Protein AF-A0AAP8F2Q0-F1 (afdb_monomer)

Foldseek 3Di:
DDQDDPVLVVLLVVLVVVLVVLVVVCVVPVDCVSVVVSVVSVVVSVVVCVVVVPDPVNVCCVPVVVVVD

Mean predicted aligned error: 7.76 Å

Solvent-accessible surface area (backbone atoms only — not comparable to full-atom values): 3949 Å² total; per-residue (Å²): 131,83,82,80,49,73,69,57,56,52,49,53,51,49,43,53,52,51,28,50,51,29,47,51,50,21,71,74,68,66,47,69,64,29,52,54,52,21,52,50,42,50,52,53,42,51,53,50,42,55,75,71,66,68,41,74,69,53,53,48,50,62,62,57,54,63,77,75,112

Structure (mmCIF, N/CA/C/O backbone):
data_AF-A0AAP8F2Q0-F1
#
_entry.id   AF-A0AAP8F2Q0-F1
#
loop_
_atom_site.group_PDB
_atom_site.id
_atom_site.type_symbol
_atom_site.label_atom_id
_atom_site.label_alt_id
_atom_site.label_comp_id
_atom_site.label_asym_id
_atom_site.label_entity_id
_atom_site.label_seq_id
_atom_site.pdbx_PDB_ins_code
_atom_site.Cartn_x
_atom_site.Cartn_y
_atom_site.Cartn_z
_atom_site.occupancy
_atom_site.B_iso_or_equiv
_atom_site.auth_seq_id
_atom_site.auth_comp_id
_atom_site.auth_asym_id
_atom_site.auth_atom_id
_atom_site.pdbx_PDB_model_num
ATOM 1 N N . MET A 1 1 ? 11.876 -3.547 -22.153 1.00 48.69 1 MET A N 1
ATOM 2 C CA . MET A 1 1 ? 11.446 -3.216 -20.777 1.00 48.69 1 MET A CA 1
ATOM 3 C C . MET A 1 1 ? 10.630 -1.935 -20.847 1.00 48.69 1 MET A C 1
ATOM 5 O O . MET A 1 1 ? 11.012 -1.067 -21.620 1.00 48.69 1 MET A O 1
ATOM 9 N N . LYS A 1 2 ? 9.480 -1.841 -20.163 1.00 51.22 2 LYS A N 1
ATOM 10 C CA . LYS A 1 2 ? 8.709 -0.585 -20.129 1.00 51.22 2 LYS A CA 1
ATOM 11 C C . LYS A 1 2 ? 9.429 0.384 -19.198 1.00 51.22 2 LYS A C 1
ATOM 13 O O . LYS A 1 2 ? 9.765 -0.000 -18.082 1.00 51.22 2 LYS A O 1
ATOM 18 N N . GLU A 1 3 ? 9.694 1.593 -19.677 1.00 54.72 3 GLU A N 1
ATOM 19 C CA . GLU A 1 3 ? 10.241 2.655 -18.840 1.00 54.72 3 GLU A CA 1
ATOM 20 C C . GLU A 1 3 ? 9.269 2.950 -17.703 1.00 54.72 3 GLU A C 1
ATOM 22 O O . GLU A 1 3 ? 8.059 3.084 -17.896 1.00 54.72 3 GLU A O 1
ATOM 27 N N . LEU A 1 4 ? 9.820 2.993 -16.499 1.00 60.94 4 LEU A N 1
ATOM 28 C CA . LEU A 1 4 ? 9.077 3.263 -15.289 1.00 60.94 4 LEU A CA 1
ATOM 29 C C . LEU A 1 4 ? 8.841 4.772 -15.229 1.00 60.94 4 LEU A C 1
ATOM 31 O O . LEU A 1 4 ? 9.784 5.549 -15.073 1.00 60.94 4 LEU A O 1
ATOM 35 N N . HIS A 1 5 ? 7.600 5.211 -15.422 1.00 69.19 5 HIS A N 1
ATOM 36 C CA . HIS A 1 5 ? 7.300 6.637 -15.433 1.00 69.19 5 HIS A CA 1
ATOM 37 C C . HIS A 1 5 ? 7.140 7.156 -13.999 1.00 69.19 5 HIS A C 1
ATOM 39 O O . HIS A 1 5 ? 6.601 6.471 -13.132 1.00 69.19 5 HIS A O 1
ATOM 45 N N . LEU A 1 6 ? 7.507 8.421 -13.757 1.00 74.25 6 LEU A N 1
ATOM 46 C CA . LEU A 1 6 ? 7.332 9.094 -12.456 1.00 74.25 6 LEU A CA 1
ATOM 47 C C . LEU A 1 6 ? 5.911 8.947 -11.881 1.00 74.25 6 LEU A C 1
ATOM 49 O O . LEU A 1 6 ? 5.735 8.801 -10.674 1.00 74.25 6 LEU A O 1
ATOM 53 N N . LYS A 1 7 ? 4.892 8.934 -12.749 1.00 76.00 7 LYS A N 1
ATOM 54 C CA . LYS A 1 7 ? 3.486 8.718 -12.373 1.00 76.00 7 LYS A CA 1
ATOM 55 C C . LYS A 1 7 ? 3.250 7.381 -11.651 1.00 76.00 7 LYS A C 1
ATOM 57 O O . LYS A 1 7 ? 2.420 7.323 -10.750 1.00 76.00 7 LYS A O 1
ATOM 62 N N . ASP A 1 8 ? 3.991 6.334 -12.012 1.00 74.75 8 ASP A N 1
ATOM 63 C CA . ASP A 1 8 ? 3.839 4.989 -11.451 1.00 74.75 8 ASP A CA 1
ATOM 64 C C . ASP A 1 8 ? 4.478 4.921 -10.053 1.00 74.75 8 ASP A C 1
ATOM 66 O O . ASP A 1 8 ? 3.937 4.293 -9.141 1.00 74.75 8 ASP A O 1
ATOM 70 N N . LEU A 1 9 ? 5.566 5.673 -9.844 1.00 76.69 9 LEU A N 1
ATOM 71 C CA . LEU A 1 9 ? 6.191 5.867 -8.534 1.00 76.69 9 LEU A CA 1
ATOM 72 C C . LEU A 1 9 ? 5.260 6.627 -7.573 1.00 76.69 9 LEU A C 1
ATOM 74 O O . LEU A 1 9 ? 5.068 6.221 -6.425 1.00 76.69 9 LEU A O 1
ATOM 78 N N . PHE A 1 10 ? 4.620 7.699 -8.054 1.00 81.50 10 PHE A N 1
ATOM 79 C CA . PHE A 1 10 ? 3.617 8.431 -7.276 1.00 81.50 10 PHE A CA 1
ATOM 80 C C . PHE A 1 10 ? 2.400 7.564 -6.937 1.00 81.50 10 PHE A C 1
ATOM 82 O O . PHE A 1 10 ? 1.890 7.648 -5.820 1.00 81.50 10 PHE A O 1
ATOM 89 N N . ALA A 1 11 ? 1.963 6.695 -7.853 1.00 82.94 11 ALA A N 1
ATOM 90 C CA . ALA A 1 11 ? 0.894 5.738 -7.585 1.00 82.94 11 ALA A CA 1
ATOM 91 C C . ALA A 1 11 ? 1.291 4.726 -6.492 1.00 82.94 11 ALA A C 1
ATOM 93 O O . ALA A 1 11 ? 0.494 4.466 -5.589 1.00 82.94 11 ALA A O 1
ATOM 94 N N . MET A 1 12 ? 2.530 4.217 -6.513 1.00 82.06 12 MET A N 1
ATOM 95 C CA . MET A 1 12 ? 3.077 3.356 -5.452 1.00 82.06 12 MET A CA 1
ATOM 96 C C . MET A 1 12 ? 3.039 4.014 -4.080 1.00 82.06 12 MET A C 1
ATOM 98 O O . MET A 1 12 ? 2.491 3.455 -3.126 1.00 82.06 12 MET A O 1
ATOM 102 N N . ILE A 1 13 ? 3.584 5.223 -3.994 1.00 87.31 13 ILE A N 1
ATOM 103 C CA . ILE A 1 13 ? 3.623 5.987 -2.749 1.00 87.31 13 ILE A CA 1
ATOM 104 C C . ILE A 1 13 ? 2.195 6.302 -2.281 1.00 87.31 13 ILE A C 1
ATOM 106 O O . ILE A 1 13 ? 1.884 6.135 -1.103 1.00 87.31 13 ILE A O 1
ATOM 110 N N . GLY A 1 14 ? 1.297 6.681 -3.194 1.00 88.88 14 GLY A N 1
ATOM 111 C CA . GLY A 1 14 ? -0.100 6.983 -2.885 1.00 88.88 14 GLY A CA 1
ATOM 112 C C . GLY A 1 14 ? -0.857 5.802 -2.274 1.00 88.88 14 GLY A C 1
ATOM 113 O O . GLY A 1 14 ? -1.564 5.970 -1.279 1.00 88.88 14 GLY A O 1
ATOM 114 N N . VAL A 1 15 ? -0.669 4.593 -2.810 1.00 89.38 15 VAL A N 1
ATOM 115 C CA . VAL A 1 15 ? -1.273 3.367 -2.262 1.00 89.38 15 VAL A CA 1
ATOM 116 C C . VAL A 1 15 ? -0.748 3.068 -0.855 1.00 89.38 15 VAL A C 1
ATOM 118 O O . VAL A 1 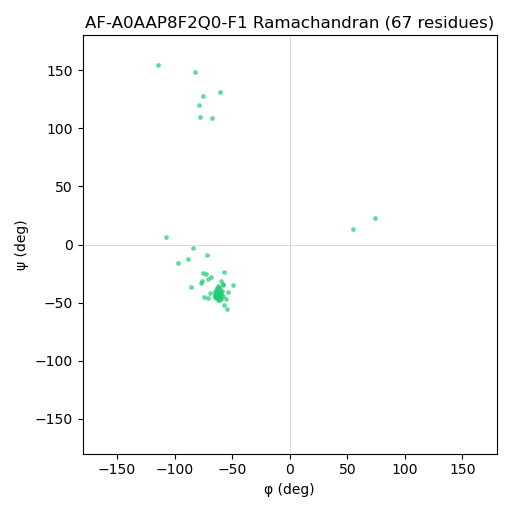15 ? -1.540 2.771 0.042 1.00 89.38 15 VAL A O 1
ATOM 121 N N . LEU A 1 16 ? 0.567 3.179 -0.636 1.00 86.94 16 LEU A N 1
ATOM 122 C CA . LEU A 1 16 ? 1.179 2.954 0.678 1.00 86.94 16 LEU A CA 1
ATOM 123 C C . LEU A 1 16 ? 0.690 3.974 1.714 1.00 86.94 16 LEU A C 1
ATOM 125 O O . LEU A 1 16 ? 0.306 3.596 2.821 1.00 86.94 16 LEU A O 1
ATOM 129 N N . LEU A 1 17 ? 0.626 5.256 1.345 1.00 91.69 17 LEU A N 1
ATOM 130 C CA . LEU A 1 17 ? 0.093 6.311 2.206 1.00 91.69 17 LEU A CA 1
ATOM 131 C C . LEU A 1 17 ? -1.385 6.077 2.539 1.00 91.69 17 LEU A C 1
ATOM 133 O O . LEU A 1 17 ? -1.779 6.221 3.696 1.00 91.69 17 LEU A O 1
ATOM 137 N N . SER A 1 18 ? -2.195 5.657 1.564 1.00 89.94 18 SER A N 1
ATOM 138 C CA . SER A 1 18 ? -3.603 5.320 1.792 1.00 89.94 18 SER A CA 1
ATOM 139 C C . SER A 1 18 ? -3.752 4.166 2.791 1.00 89.94 18 SER A C 1
ATOM 141 O O . SER A 1 18 ? -4.515 4.275 3.753 1.00 89.94 18 SER A O 1
ATOM 143 N N . ALA A 1 19 ? -2.960 3.098 2.649 1.00 89.31 19 ALA A N 1
ATOM 144 C CA . ALA A 1 19 ? -2.956 1.979 3.592 1.00 89.31 19 ALA A CA 1
ATOM 145 C C . ALA A 1 19 ? -2.581 2.417 5.022 1.00 89.31 19 ALA A C 1
ATOM 147 O O . ALA A 1 19 ? -3.236 2.003 5.982 1.00 89.31 19 ALA A O 1
ATOM 148 N N . ILE A 1 20 ? -1.587 3.302 5.173 1.00 90.75 20 ILE A N 1
ATOM 149 C CA . ILE A 1 20 ? -1.184 3.875 6.470 1.00 90.75 20 ILE A CA 1
ATOM 150 C C . ILE A 1 20 ? -2.320 4.698 7.088 1.00 90.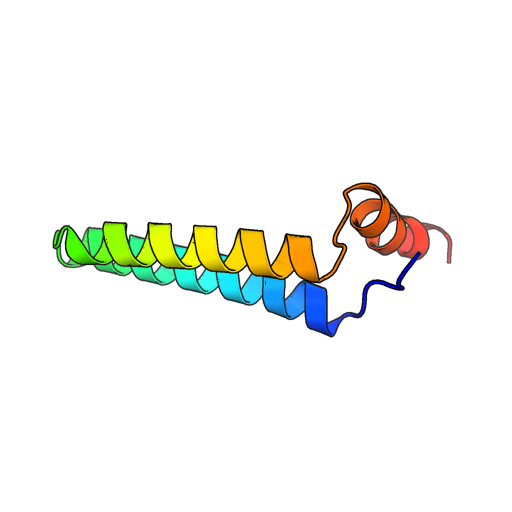75 20 ILE A C 1
ATOM 152 O O . ILE A 1 20 ? -2.572 4.591 8.290 1.00 90.75 20 ILE A O 1
ATOM 156 N N . VAL A 1 21 ? -3.035 5.493 6.287 1.00 93.06 21 VAL A N 1
ATOM 157 C CA . VAL A 1 21 ? -4.188 6.280 6.753 1.00 93.06 21 VAL A CA 1
ATOM 158 C C . VAL A 1 21 ? -5.278 5.362 7.306 1.00 93.06 21 VAL A C 1
ATOM 160 O O . VAL A 1 21 ? -5.762 5.595 8.416 1.00 93.06 21 VAL A O 1
ATOM 163 N N . TRP A 1 22 ? -5.617 4.277 6.606 1.00 90.44 22 TRP A N 1
ATOM 164 C CA . TRP A 1 22 ? -6.598 3.299 7.091 1.00 90.44 22 TRP A CA 1
ATOM 165 C C . TRP A 1 22 ? -6.154 2.603 8.380 1.00 90.44 22 TRP A C 1
ATOM 167 O O . TRP A 1 22 ? -6.955 2.432 9.301 1.00 90.44 22 TRP A O 1
ATOM 177 N N . LEU A 1 23 ? -4.867 2.275 8.493 1.00 88.56 23 LEU A N 1
ATOM 178 C CA . LEU A 1 23 ? -4.275 1.738 9.719 1.00 88.56 23 LEU A CA 1
ATOM 179 C C . LEU A 1 23 ? -4.363 2.739 10.879 1.00 88.56 23 LEU A C 1
ATOM 181 O O . LEU A 1 23 ? -4.743 2.367 11.990 1.00 88.56 23 LEU A O 1
ATOM 185 N N . ARG A 1 24 ? -4.100 4.025 10.632 1.00 90.69 24 ARG A N 1
ATOM 186 C CA . ARG A 1 24 ? -4.262 5.088 11.634 1.00 90.69 24 ARG A CA 1
ATOM 187 C C . ARG A 1 24 ? -5.717 5.208 12.092 1.00 90.69 24 ARG A C 1
ATOM 189 O O . ARG A 1 24 ? -5.969 5.237 13.295 1.00 90.69 24 ARG A O 1
ATOM 196 N N . PHE A 1 25 ? -6.674 5.193 11.163 1.00 89.44 25 PHE A N 1
ATOM 197 C CA . PHE A 1 25 ? -8.104 5.189 11.490 1.00 89.44 25 PHE A CA 1
ATOM 198 C C . PHE A 1 25 ? -8.521 3.955 12.295 1.00 89.44 25 PHE A C 1
ATOM 200 O O . PHE A 1 25 ? -9.336 4.076 13.217 1.00 89.44 25 PHE A O 1
ATOM 207 N N . TYR A 1 26 ? -7.940 2.787 12.007 1.00 89.94 26 TYR A N 1
ATOM 208 C CA . TYR A 1 26 ? -8.126 1.594 12.828 1.00 89.94 26 TYR A CA 1
ATOM 209 C C . TYR A 1 26 ? -7.654 1.822 14.268 1.00 89.94 26 TYR A C 1
ATOM 211 O O . TYR A 1 26 ? -8.395 1.515 15.201 1.00 89.94 26 TYR A O 1
ATOM 219 N N . PHE A 1 27 ? -6.465 2.393 14.480 1.00 88.00 27 PHE A N 1
ATOM 220 C CA . PHE A 1 27 ? -5.966 2.635 15.836 1.00 88.00 27 PHE A CA 1
ATOM 221 C C . PHE A 1 27 ? -6.846 3.606 16.630 1.00 88.00 27 PHE A C 1
ATOM 223 O O . PHE A 1 27 ? -7.034 3.384 17.827 1.00 88.00 27 PHE A O 1
ATOM 230 N N . THR A 1 28 ? -7.424 4.618 15.976 1.00 90.12 28 THR A N 1
ATOM 231 C CA . THR A 1 28 ? -8.316 5.600 16.615 1.00 90.12 28 THR A CA 1
ATOM 232 C C . THR A 1 28 ? -9.700 5.034 16.930 1.00 90.12 28 THR A C 1
ATOM 234 O O . THR A 1 28 ? -10.217 5.242 18.020 1.00 90.12 28 THR A O 1
ATOM 237 N N . THR A 1 29 ? -10.322 4.318 15.993 1.00 87.94 29 THR A N 1
ATOM 238 C CA . THR A 1 29 ? -11.725 3.878 16.128 1.00 87.94 29 THR A CA 1
ATOM 239 C C . THR A 1 29 ? -11.881 2.444 16.633 1.00 87.94 29 THR A C 1
ATOM 241 O O . THR A 1 29 ? -12.985 2.045 16.999 1.00 87.94 29 THR A O 1
ATOM 244 N N . LYS A 1 30 ? -10.805 1.645 16.594 1.00 85.44 30 LYS A N 1
ATOM 245 C CA . LYS A 1 30 ? -10.757 0.201 16.895 1.00 85.44 30 LYS A CA 1
ATOM 246 C C . LYS A 1 30 ? -11.741 -0.658 16.086 1.00 85.44 30 LYS A C 1
ATOM 248 O O . LYS A 1 30 ? -11.937 -1.835 16.390 1.00 85.44 30 LYS A O 1
ATOM 253 N N . LYS A 1 31 ? -12.342 -0.117 15.018 1.00 88.38 31 LYS A N 1
ATOM 254 C CA . LYS A 1 31 ? -13.260 -0.869 14.154 1.00 88.38 31 LYS A CA 1
ATOM 255 C C . LYS A 1 31 ? -12.471 -1.759 13.196 1.00 88.38 31 LYS A C 1
ATOM 257 O O . LYS A 1 31 ? -11.731 -1.266 12.348 1.00 88.38 31 LYS A O 1
ATOM 262 N N . LYS A 1 32 ? -12.700 -3.073 13.274 1.00 85.06 32 LYS A N 1
ATOM 263 C CA . LYS A 1 32 ? -12.030 -4.093 12.441 1.00 85.06 32 LYS A CA 1
ATOM 264 C C . LYS A 1 32 ? -12.193 -3.871 10.929 1.00 85.06 32 LYS A C 1
ATOM 266 O O . LYS A 1 32 ? -11.342 -4.308 10.163 1.00 85.06 32 LYS A O 1
ATOM 271 N N . ILE A 1 33 ? -13.237 -3.152 10.504 1.00 91.06 33 ILE A N 1
ATOM 272 C CA . ILE A 1 33 ? -13.479 -2.834 9.088 1.00 91.06 33 I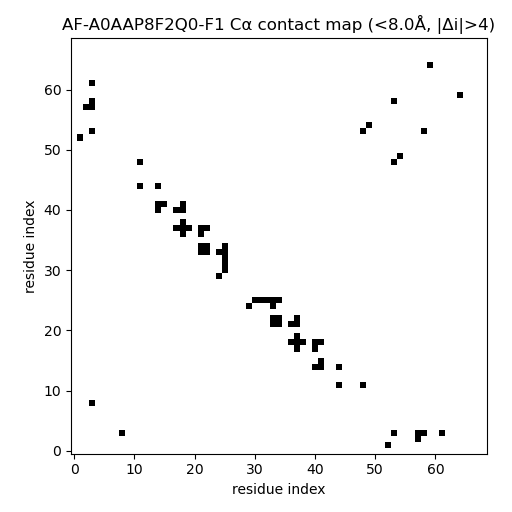LE A CA 1
ATOM 273 C C . ILE A 1 33 ? -12.308 -2.079 8.444 1.00 91.06 33 ILE A C 1
ATOM 275 O O . ILE A 1 33 ? -11.977 -2.338 7.292 1.00 91.06 33 ILE A O 1
ATOM 279 N N . PHE A 1 34 ? -11.618 -1.216 9.196 1.00 88.62 34 PHE A N 1
ATOM 280 C CA . PHE A 1 34 ? -10.494 -0.439 8.675 1.00 88.62 34 PHE A CA 1
ATOM 281 C C . PHE A 1 34 ? -9.250 -1.293 8.410 1.00 88.62 34 PHE A C 1
ATOM 283 O O . PHE A 1 34 ? -8.519 -1.008 7.467 1.00 88.62 34 PHE A O 1
ATOM 290 N N . ILE A 1 35 ? -9.048 -2.383 9.164 1.00 88.12 35 ILE A N 1
ATOM 291 C CA . ILE A 1 35 ? -8.023 -3.385 8.826 1.00 88.12 35 ILE A CA 1
ATOM 292 C C . ILE A 1 35 ? -8.378 -4.062 7.502 1.00 88.12 35 ILE A C 1
ATOM 294 O O . ILE A 1 35 ? -7.515 -4.204 6.641 1.00 88.12 35 ILE A O 1
ATOM 298 N N . GLY A 1 36 ? -9.646 -4.447 7.319 1.00 88.38 36 GLY A N 1
ATOM 299 C CA . GLY A 1 36 ? -10.109 -5.058 6.071 1.00 88.38 36 GLY A CA 1
ATOM 300 C C . GLY A 1 36 ? -9.872 -4.152 4.861 1.00 88.38 36 GLY A C 1
ATOM 301 O O . GLY A 1 36 ? -9.335 -4.599 3.851 1.00 88.38 36 GLY A O 1
ATOM 302 N N . ILE A 1 37 ? -10.187 -2.860 4.993 1.00 90.94 37 ILE A N 1
ATOM 303 C CA . ILE A 1 37 ? -9.946 -1.856 3.946 1.00 90.94 37 ILE A CA 1
ATOM 304 C C . ILE A 1 37 ? -8.443 -1.672 3.689 1.00 90.94 37 ILE A C 1
ATOM 306 O O . ILE A 1 37 ? -8.031 -1.610 2.531 1.00 90.94 37 ILE A O 1
ATOM 310 N N . ALA A 1 38 ? -7.609 -1.641 4.734 1.00 88.81 38 ALA A N 1
ATOM 311 C CA . ALA A 1 38 ? -6.157 -1.547 4.584 1.00 88.81 38 ALA A CA 1
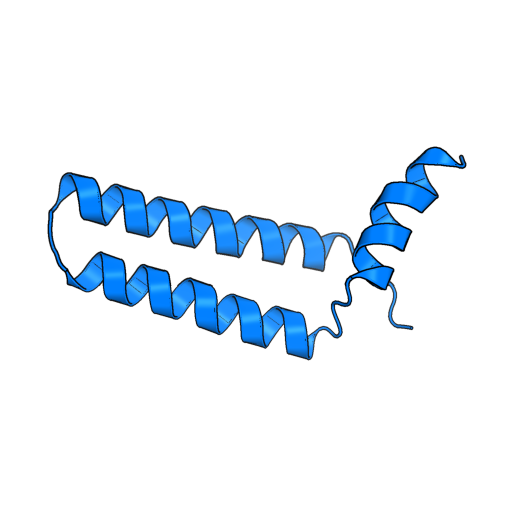ATOM 312 C C . ALA A 1 38 ? -5.586 -2.745 3.805 1.00 88.81 38 ALA A C 1
ATOM 314 O O . ALA A 1 38 ? -4.823 -2.552 2.860 1.00 88.81 38 ALA A O 1
ATOM 315 N N . ILE A 1 39 ? -6.010 -3.971 4.135 1.00 90.75 39 ILE A N 1
ATOM 316 C CA . ILE A 1 39 ? -5.601 -5.189 3.418 1.00 90.75 39 ILE A CA 1
ATOM 317 C C . ILE A 1 39 ? -6.054 -5.131 1.955 1.00 90.75 39 ILE A C 1
ATOM 319 O O . ILE A 1 39 ? -5.243 -5.357 1.059 1.00 90.75 39 ILE A O 1
ATOM 323 N N . LEU A 1 40 ? -7.317 -4.774 1.697 1.00 92.44 40 LEU A N 1
ATOM 324 C CA . LEU A 1 40 ? -7.843 -4.635 0.334 1.00 92.44 40 LEU A CA 1
ATOM 325 C C . LEU A 1 40 ? -7.055 -3.607 -0.485 1.00 92.44 40 LEU A C 1
ATOM 327 O O . LEU A 1 40 ? -6.751 -3.854 -1.649 1.00 92.44 40 LEU A O 1
ATOM 331 N N . THR A 1 41 ? -6.677 -2.489 0.135 1.00 92.44 41 THR A N 1
ATOM 332 C CA . THR A 1 41 ? -5.880 -1.432 -0.501 1.00 92.44 41 THR A CA 1
ATOM 333 C C . THR A 1 41 ? -4.495 -1.944 -0.896 1.00 92.44 41 THR A C 1
ATOM 335 O O . THR A 1 41 ? -4.055 -1.723 -2.023 1.00 92.44 41 THR A O 1
ATOM 338 N N . VAL A 1 42 ? -3.823 -2.683 -0.007 1.00 89.69 42 VAL A N 1
ATOM 339 C CA . VAL A 1 42 ? -2.502 -3.271 -0.283 1.00 89.69 42 VAL A CA 1
ATOM 340 C C . VAL A 1 42 ? -2.581 -4.314 -1.400 1.00 89.69 42 VAL A C 1
ATOM 342 O O . VAL A 1 42 ? -1.754 -4.298 -2.309 1.00 89.69 42 VAL A O 1
ATOM 345 N N . VAL A 1 43 ? -3.594 -5.186 -1.378 1.00 91.44 43 VAL A N 1
ATOM 346 C CA . VAL A 1 43 ? -3.795 -6.213 -2.414 1.00 91.44 43 VAL A CA 1
ATOM 347 C C . VAL A 1 43 ? -4.085 -5.573 -3.773 1.00 91.44 43 VAL A C 1
ATOM 349 O O . VAL A 1 43 ? -3.462 -5.944 -4.768 1.00 91.44 43 VAL A O 1
ATOM 352 N N . ALA A 1 44 ? -4.977 -4.580 -3.827 1.00 89.12 44 ALA A N 1
ATOM 353 C CA . ALA A 1 44 ? -5.274 -3.841 -5.054 1.00 89.12 44 ALA A CA 1
ATOM 354 C C . 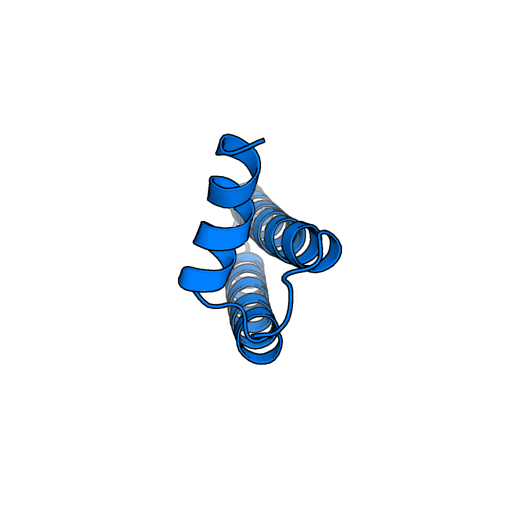ALA A 1 44 ? -4.029 -3.125 -5.603 1.00 89.12 44 ALA A C 1
ATOM 356 O O . ALA A 1 44 ? -3.758 -3.177 -6.805 1.00 89.12 44 ALA A O 1
ATOM 357 N N . GLY A 1 45 ? -3.231 -2.528 -4.714 1.00 87.69 45 GLY A N 1
ATOM 358 C CA . GLY A 1 45 ? -1.922 -1.972 -5.029 1.00 87.69 45 GLY A CA 1
ATOM 359 C C . GLY A 1 45 ? -1.002 -2.988 -5.687 1.00 87.69 45 GLY A C 1
ATOM 360 O O . GLY A 1 45 ? -0.540 -2.776 -6.803 1.00 87.69 45 GLY A O 1
ATOM 361 N N . PHE A 1 46 ? -0.796 -4.127 -5.027 1.00 86.44 46 PHE A N 1
ATOM 362 C CA . PHE A 1 46 ? 0.072 -5.195 -5.514 1.00 86.44 46 PHE A CA 1
ATOM 363 C C . PHE A 1 46 ? -0.316 -5.675 -6.920 1.00 86.44 46 PHE A C 1
ATOM 365 O O . PHE A 1 46 ? 0.541 -5.773 -7.798 1.00 86.44 46 PHE A O 1
ATOM 372 N N . PHE A 1 47 ? -1.607 -5.918 -7.167 1.00 87.50 47 PHE A N 1
ATOM 373 C CA . PHE A 1 47 ? -2.090 -6.294 -8.500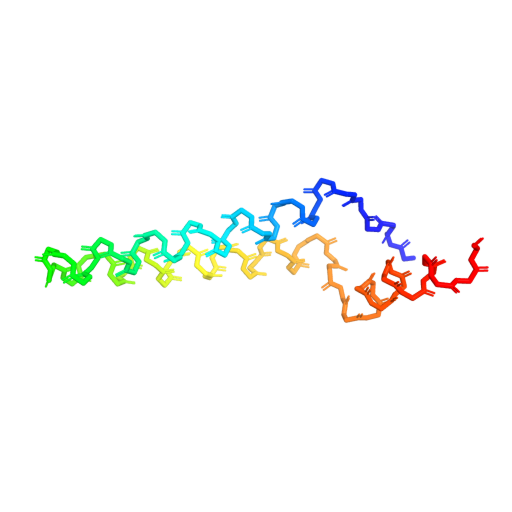 1.00 87.50 47 PHE A CA 1
ATOM 374 C C . PHE A 1 47 ? -1.867 -5.193 -9.538 1.00 87.50 47 PHE A C 1
ATOM 376 O O . PHE A 1 47 ? -1.479 -5.488 -10.669 1.00 87.50 47 PHE A O 1
ATOM 383 N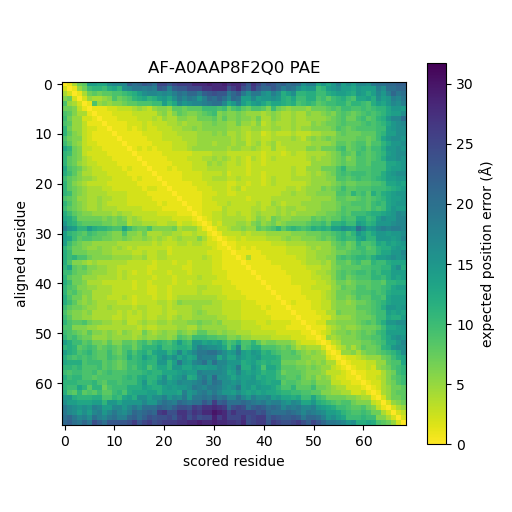 N . THR A 1 48 ? -2.070 -3.934 -9.156 1.00 84.62 48 THR A N 1
ATOM 384 C CA . THR A 1 48 ? -1.833 -2.785 -10.035 1.00 84.62 48 THR A CA 1
ATOM 385 C C . THR A 1 48 ? -0.358 -2.695 -10.427 1.00 84.62 48 THR A C 1
ATOM 387 O O . THR A 1 48 ? -0.056 -2.630 -11.616 1.00 84.62 48 THR A O 1
ATOM 390 N N . PHE A 1 49 ? 0.570 -2.803 -9.470 1.00 80.94 49 PHE A N 1
ATOM 391 C CA . PHE A 1 49 ? 2.013 -2.767 -9.749 1.00 80.94 49 PHE A CA 1
ATOM 392 C C . PHE A 1 49 ? 2.473 -3.953 -10.596 1.00 80.94 49 PHE A C 1
ATOM 394 O O . PHE A 1 49 ? 3.241 -3.778 -11.542 1.00 80.94 49 PHE A O 1
ATOM 401 N N . LYS A 1 50 ? 1.938 -5.150 -10.331 1.00 82.25 50 LYS A N 1
ATOM 402 C CA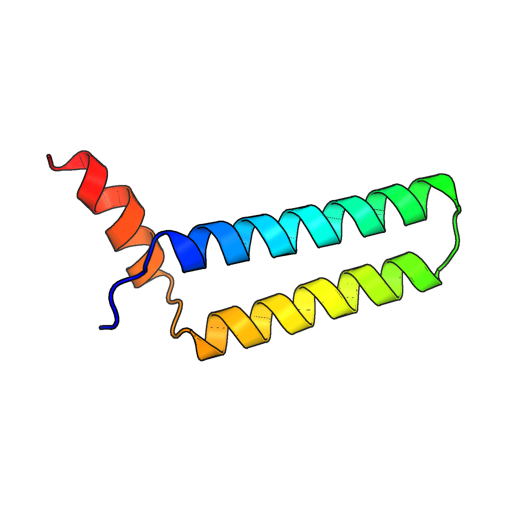 . LYS A 1 50 ? 2.206 -6.333 -11.156 1.00 82.25 50 LYS A CA 1
ATOM 403 C C . LYS A 1 50 ? 1.748 -6.127 -12.604 1.00 82.25 50 LYS A C 1
ATOM 405 O O . LYS A 1 50 ? 2.500 -6.425 -13.527 1.00 82.25 50 LYS A O 1
ATOM 410 N N . ASN A 1 51 ? 0.552 -5.572 -12.812 1.00 80.75 51 ASN A N 1
ATOM 411 C CA . ASN A 1 51 ? 0.024 -5.275 -14.149 1.00 80.75 51 ASN A CA 1
ATOM 412 C C . ASN A 1 51 ? 0.782 -4.147 -14.863 1.00 80.75 51 ASN A C 1
ATOM 414 O O . ASN A 1 51 ? 0.855 -4.136 -16.092 1.00 80.75 51 ASN A O 1
ATOM 418 N N . MET A 1 52 ? 1.379 -3.220 -14.113 1.00 73.38 52 MET A N 1
ATOM 419 C CA . MET A 1 52 ? 2.258 -2.181 -14.654 1.00 73.38 52 MET A CA 1
ATOM 420 C C . MET A 1 52 ? 3.617 -2.732 -15.123 1.00 73.38 52 MET A C 1
ATOM 422 O O . MET A 1 52 ? 4.356 -2.020 -15.798 1.00 73.38 52 MET A O 1
ATOM 426 N N . GLY A 1 53 ? 3.935 -4.003 -14.841 1.00 72.25 53 GLY A N 1
ATOM 427 C CA . GLY A 1 53 ? 5.232 -4.600 -15.173 1.00 72.25 53 GLY A CA 1
ATOM 428 C C . GLY A 1 53 ? 6.354 -4.111 -14.258 1.00 72.25 53 GLY A C 1
ATOM 429 O O . GLY A 1 53 ? 7.524 -4.145 -14.637 1.00 72.25 53 GLY A O 1
ATOM 430 N N . PHE A 1 54 ? 5.992 -3.631 -13.066 1.00 70.25 54 PHE A N 1
ATOM 431 C CA . PHE A 1 54 ? 6.932 -3.126 -12.081 1.00 70.25 54 PHE A CA 1
ATOM 432 C C . PHE A 1 54 ? 7.774 -4.295 -11.555 1.00 70.25 54 PHE A C 1
ATOM 434 O O . PHE A 1 54 ? 7.272 -5.170 -10.848 1.00 70.25 54 PHE A O 1
ATOM 441 N N . THR A 1 55 ? 9.049 -4.328 -11.939 1.00 69.56 55 THR A N 1
ATOM 442 C CA . THR A 1 55 ? 10.005 -5.379 -11.560 1.00 69.56 55 THR A CA 1
ATOM 443 C C . THR A 1 55 ? 11.091 -4.759 -10.675 1.00 69.56 55 THR A C 1
ATOM 445 O O . THR A 1 55 ? 11.340 -3.559 -10.781 1.00 69.56 55 THR A O 1
ATOM 448 N N . ILE A 1 56 ? 11.749 -5.541 -9.808 1.00 68.12 56 ILE A N 1
ATOM 449 C CA . ILE A 1 56 ? 12.855 -5.048 -8.951 1.00 68.12 56 ILE A CA 1
ATOM 450 C C . ILE A 1 56 ? 13.936 -4.355 -9.800 1.00 68.12 56 ILE A C 1
ATOM 452 O O . ILE A 1 56 ? 14.366 -3.255 -9.471 1.00 68.12 56 ILE A O 1
ATOM 456 N N . GLU A 1 57 ? 14.252 -4.919 -10.966 1.00 66.69 57 GLU A N 1
ATOM 457 C CA . GLU A 1 57 ? 15.176 -4.342 -11.955 1.00 66.69 57 GLU A CA 1
ATOM 458 C C . GLU A 1 57 ? 14.740 -2.958 -12.471 1.00 66.69 57 GLU A C 1
ATOM 460 O O . GLU A 1 57 ? 15.565 -2.117 -12.821 1.00 66.69 57 GLU A O 1
ATOM 465 N N . SER A 1 58 ? 13.434 -2.690 -12.542 1.00 65.62 58 SER A N 1
ATOM 466 C CA . SER A 1 58 ? 12.904 -1.395 -12.979 1.00 65.62 58 SER A CA 1
ATOM 467 C C . SER A 1 58 ? 13.031 -0.333 -11.883 1.00 65.62 58 SER A C 1
ATOM 469 O O . SER A 1 58 ? 13.229 0.842 -12.184 1.00 65.62 58 SER A O 1
ATOM 471 N N . PHE A 1 59 ? 12.954 -0.749 -10.617 1.00 67.44 59 PHE A N 1
ATOM 472 C CA . PHE A 1 59 ? 13.205 0.114 -9.466 1.00 67.44 59 PHE A CA 1
ATOM 473 C C . PHE A 1 59 ? 14.694 0.461 -9.360 1.00 67.44 59 PHE A C 1
ATOM 475 O O . PHE A 1 59 ? 15.042 1.631 -9.225 1.00 67.44 59 PHE A O 1
ATOM 482 N N . GLU A 1 60 ? 15.574 -0.533 -9.508 1.00 68.12 60 GLU A N 1
ATOM 483 C CA . GLU A 1 60 ? 17.023 -0.318 -9.520 1.00 68.12 60 GLU A CA 1
ATOM 484 C C . GLU A 1 60 ? 17.448 0.611 -10.659 1.00 68.12 60 GLU A C 1
ATOM 486 O O . GLU A 1 60 ? 18.169 1.574 -10.418 1.00 68.12 60 GLU A O 1
ATOM 491 N N . ASN A 1 61 ? 16.944 0.403 -11.879 1.00 69.19 61 ASN A N 1
ATOM 492 C CA . ASN A 1 61 ? 17.261 1.295 -12.994 1.00 69.19 61 ASN A CA 1
ATOM 493 C C . ASN A 1 61 ? 16.812 2.742 -12.741 1.00 69.19 61 ASN A C 1
ATOM 495 O O . ASN A 1 61 ? 17.552 3.653 -13.087 1.00 69.19 61 ASN A O 1
ATOM 499 N N . PHE A 1 62 ? 15.654 2.980 -12.115 1.00 67.00 62 PHE A N 1
ATOM 500 C CA . PHE A 1 62 ? 15.178 4.343 -11.849 1.00 67.00 62 PHE A CA 1
ATOM 501 C C . PHE A 1 62 ? 16.027 5.081 -10.800 1.00 67.00 62 PHE A C 1
ATOM 503 O O . PHE A 1 62 ? 16.322 6.259 -10.974 1.00 67.00 62 PHE A O 1
ATOM 510 N N . PHE A 1 63 ? 16.432 4.411 -9.717 1.00 68.31 63 PHE A N 1
ATOM 511 C CA . PHE A 1 63 ? 17.198 5.056 -8.642 1.00 68.31 63 PHE A CA 1
ATOM 512 C C . PHE A 1 63 ? 18.708 5.082 -8.910 1.00 68.31 63 PHE A C 1
ATOM 514 O O . PHE A 1 63 ? 19.353 6.086 -8.623 1.00 68.31 63 PHE A O 1
ATOM 521 N N . PHE A 1 64 ? 19.271 4.036 -9.520 1.00 66.88 64 PHE A N 1
ATOM 522 C CA . PHE A 1 64 ? 20.707 3.957 -9.805 1.00 66.88 64 PHE A CA 1
ATOM 523 C C . PHE A 1 64 ? 21.114 4.565 -11.157 1.00 66.88 64 PHE A C 1
ATOM 525 O O . PHE A 1 64 ? 22.306 4.790 -11.368 1.00 66.88 64 PHE A O 1
ATOM 532 N N . SER A 1 65 ? 20.183 4.879 -12.074 1.00 59.31 65 SER A N 1
ATOM 533 C CA . SER A 1 65 ? 20.530 5.709 -13.244 1.00 59.31 65 SER A CA 1
ATOM 534 C C . SER A 1 65 ? 20.682 7.188 -12.889 1.00 59.31 65 SER A C 1
ATOM 536 O O . SER A 1 65 ? 21.374 7.904 -13.606 1.00 59.31 65 SER A O 1
ATOM 538 N N . VAL A 1 66 ? 20.050 7.653 -11.804 1.00 55.97 66 VAL A N 1
ATOM 539 C CA . VAL A 1 66 ? 20.168 9.040 -11.319 1.00 55.97 66 VAL A CA 1
ATOM 540 C C . VAL A 1 66 ? 21.541 9.299 -10.688 1.00 55.97 66 VAL A C 1
ATOM 542 O O . VAL A 1 66 ? 22.014 10.422 -10.733 1.00 55.97 66 VAL A O 1
ATOM 545 N N . GLU A 1 67 ? 22.222 8.271 -10.175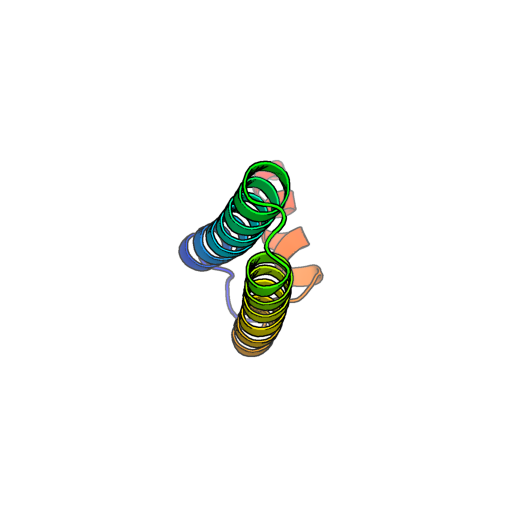 1.00 49.84 67 GLU A N 1
ATOM 546 C CA . GLU A 1 67 ? 23.555 8.398 -9.557 1.00 49.84 67 GLU A CA 1
ATOM 547 C C . GLU A 1 67 ? 24.719 8.374 -10.573 1.00 49.84 67 GLU A C 1
ATOM 549 O O . GLU A 1 67 ? 25.879 8.540 -10.203 1.00 49.84 67 GLU A O 1
ATOM 554 N N . ARG A 1 68 ? 24.430 8.176 -11.870 1.00 53.94 68 ARG A N 1
ATOM 555 C CA . ARG A 1 68 ? 25.438 8.165 -12.951 1.00 53.94 68 ARG A CA 1
ATOM 556 C C . ARG A 1 68 ? 25.422 9.391 -13.878 1.00 53.94 68 ARG A C 1
ATOM 558 O O . ARG A 1 68 ? 26.175 9.382 -14.850 1.00 53.94 68 ARG A O 1
ATOM 565 N N . ASN A 1 69 ? 24.626 10.420 -13.588 1.00 46.03 69 ASN A N 1
ATOM 566 C CA . ASN A 1 69 ? 24.652 11.731 -14.262 1.00 46.03 69 ASN A CA 1
ATOM 567 C C . ASN A 1 69 ? 24.782 12.857 -13.235 1.00 46.03 69 ASN A C 1
ATOM 569 O O . ASN A 1 69 ? 25.244 13.945 -13.641 1.00 46.03 69 ASN A O 1
#

Nearest PDB structures (foldseek):
  5j0j-assembly1_C  TM=7.134E-01  e=5.150E+00  synthetic construct

Sequence (69 aa):
MKELHLKDLFAMIGVLLSAIVWLRFYFTTKKKIFIGIAILTVVAGFFTFKNMGFTIESFENFFFSVERN

Organism: NCBI:txid155322

pLDDT: mean 78.9, std 12.96, range [46.03, 93.06]

Secondary structure (DSSP, 8-state):
-----HHHHHHHHHHHHHHHHHHHHHHHH--THHHHHHHHHHHHHHHHHHHTT--HHHHHHHHHSGGG-

Radius of gyration: 15.13 Å; Cα contacts (8 Å, |Δi|>4): 39; chains: 1; bounding box: 39×18×38 Å